Protein AF-A0AAD6P591-F1 (afdb_monomer)

InterPro domains:
  IPR012864 Cysteine oxygenase/2-aminoethanethiol dioxygenase [PF07847] (32-90)
  IPR012864 Cysteine oxygenase/2-aminoethanethiol dioxygenase [PTHR22966] (4-93)

Solvent-accessible surface area (backbone atoms only — not comparable to full-atom values): 6271 Å² total; per-residue (Å²): 133,59,70,65,55,53,46,49,54,43,46,50,67,41,49,64,57,98,63,84,68,51,69,73,44,50,52,55,44,47,63,48,57,73,68,62,51,48,65,74,76,73,34,45,67,61,51,54,57,50,71,67,57,82,68,70,83,83,63,60,85,91,62,79,55,97,69,86,63,82,81,65,81,57,56,76,44,77,45,84,75,46,76,56,100,70,54,69,44,68,53,74,48,64,46,83,128

pLDDT: mean 81.15, std 16.58, range [45.25, 96.44]

Secondary structure (DSSP, 8-state):
--HHHHHH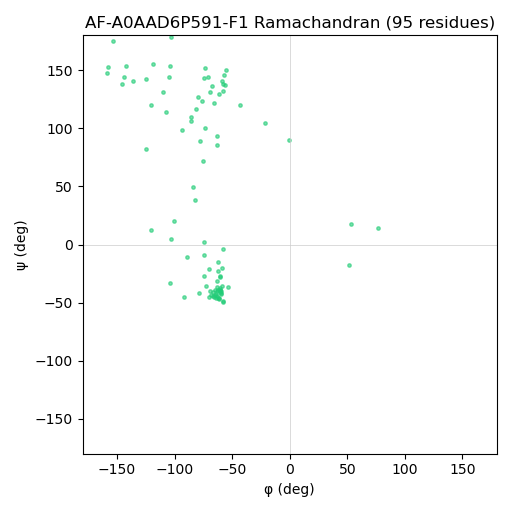HHHHHHH-SSSPPPHHHHHHHHHHHTT--GGGGT-HHHHHHHHT----S---TT---SSS---PPPPEEEEEEEE-SS-EEEEEEEPP-

Foldseek 3Di:
DQLLVQLVVLCCVQQVDPDDGDPVSVVSNVVSVVVDDCVSQPCPVVVVVQVPDPDPPPPPDPDDDPDDDPPDFADKDKDWSDDDPRDGDIDIDGDDD

Nearest PDB structures (foldseek):
  6s7e-assembly1_A  TM=9.346E-01  e=5.124E-06  Arabidopsis thaliana
  6s0p-assembly1_A  TM=9.433E-01  e=2.083E-05  Arabidopsis thaliana
  7eg9-assembly1_A  TM=2.075E-01  e=7.219E+00  Homo sapiens

Structure (mmCIF, N/CA/C/O backbone):
data_AF-A0AAD6P591-F1
#
_entry.id   AF-A0AAD6P591-F1
#
loop_
_atom_site.group_PDB
_atom_site.id
_atom_site.type_symbol
_atom_site.label_atom_id
_atom_site.label_alt_id
_atom_site.label_comp_id
_atom_site.label_asym_id
_atom_site.label_entity_id
_atom_site.label_seq_id
_atom_site.pdbx_PDB_ins_code
_atom_site.Cartn_x
_atom_site.Cartn_y
_atom_site.Cartn_z
_atom_site.occupancy
_atom_site.B_iso_or_equiv
_atom_site.auth_seq_id
_atom_site.auth_comp_id
_atom_site.auth_asym_id
_atom_site.auth_atom_id
_atom_site.pdbx_PDB_model_num
ATOM 1 N N . MET A 1 1 ? 2.072 -15.515 6.932 1.00 60.97 1 MET A N 1
ATOM 2 C CA . MET A 1 1 ? 1.089 -14.623 6.278 1.00 60.97 1 MET A CA 1
ATOM 3 C C . MET A 1 1 ? 1.762 -13.862 5.146 1.00 60.97 1 MET A C 1
ATOM 5 O O . MET A 1 1 ? 2.888 -13.415 5.361 1.00 60.97 1 MET A O 1
ATOM 9 N N . PRO A 1 2 ? 1.111 -13.727 3.979 1.00 87.38 2 PRO A N 1
ATOM 10 C CA . PRO A 1 2 ? 1.574 -12.870 2.885 1.00 87.38 2 PRO A CA 1
ATOM 11 C C . PRO A 1 2 ? 1.747 -11.416 3.344 1.00 87.38 2 PRO A C 1
ATOM 13 O O . PRO A 1 2 ? 0.976 -10.941 4.176 1.00 87.38 2 PRO A O 1
ATOM 16 N N . VAL A 1 3 ? 2.734 -10.701 2.796 1.00 90.50 3 VAL A N 1
ATOM 17 C CA . VAL A 1 3 ? 3.001 -9.290 3.148 1.00 90.50 3 VAL A CA 1
ATOM 18 C C . VAL A 1 3 ? 1.793 -8.403 2.829 1.00 90.50 3 VAL A C 1
ATOM 20 O O . VAL A 1 3 ? 1.416 -7.572 3.646 1.00 90.50 3 VAL A O 1
ATOM 23 N N . VAL A 1 4 ? 1.117 -8.664 1.706 1.00 91.00 4 VAL A N 1
ATOM 24 C CA . VAL A 1 4 ? -0.109 -7.956 1.301 1.00 91.00 4 VAL A CA 1
ATOM 25 C C . VAL A 1 4 ? -1.233 -8.125 2.329 1.00 91.00 4 VAL A C 1
ATOM 27 O O . VAL A 1 4 ? -1.941 -7.169 2.624 1.00 91.00 4 VAL A O 1
ATOM 30 N N . GLN A 1 5 ? -1.359 -9.310 2.938 1.00 92.56 5 GLN A N 1
ATOM 31 C CA . GLN A 1 5 ? -2.352 -9.542 3.990 1.00 92.56 5 GLN A CA 1
ATOM 32 C C . GLN A 1 5 ? -2.025 -8.729 5.246 1.00 92.56 5 GLN A C 1
ATOM 34 O O . GLN A 1 5 ? -2.902 -8.074 5.793 1.00 92.56 5 GLN A O 1
ATOM 39 N N . LYS A 1 6 ? -0.751 -8.711 5.664 1.00 94.06 6 LYS A N 1
ATOM 40 C CA . LYS A 1 6 ? -0.311 -7.895 6.807 1.00 94.06 6 LYS A CA 1
ATOM 41 C C . LYS A 1 6 ? -0.564 -6.407 6.575 1.00 94.06 6 LYS A C 1
ATOM 43 O O . LYS A 1 6 ? -0.967 -5.715 7.502 1.00 94.06 6 LYS A O 1
ATOM 48 N N . LEU A 1 7 ? -0.328 -5.930 5.351 1.00 94.25 7 LEU A N 1
ATOM 49 C CA . LEU A 1 7 ? -0.621 -4.553 4.968 1.00 94.25 7 LEU A CA 1
ATOM 50 C C . LEU A 1 7 ? -2.120 -4.267 5.070 1.00 94.25 7 LEU A C 1
ATOM 52 O O . LEU A 1 7 ? -2.500 -3.263 5.658 1.00 94.25 7 LEU A O 1
ATOM 56 N N . TYR A 1 8 ? -2.964 -5.161 4.550 1.00 93.94 8 TYR A N 1
ATOM 57 C CA . TYR A 1 8 ? -4.414 -5.028 4.670 1.00 93.94 8 TYR A CA 1
ATOM 58 C C . TYR A 1 8 ? -4.862 -4.967 6.134 1.00 93.94 8 TYR A C 1
ATOM 60 O O . TYR A 1 8 ? -5.613 -4.064 6.491 1.00 93.94 8 TYR A O 1
ATOM 68 N N . ASP A 1 9 ? -4.385 -5.883 6.978 1.00 94.44 9 ASP A N 1
ATOM 69 C CA . ASP A 1 9 ? -4.774 -5.945 8.389 1.00 94.44 9 ASP A CA 1
ATOM 70 C C . ASP A 1 9 ? -4.333 -4.674 9.138 1.00 94.44 9 ASP A C 1
ATOM 72 O O . ASP A 1 9 ? -5.140 -4.064 9.839 1.00 94.44 9 ASP A O 1
ATOM 76 N N . ALA A 1 10 ? -3.100 -4.206 8.908 1.00 94.25 10 ALA A N 1
ATOM 77 C CA . ALA A 1 10 ? -2.593 -2.967 9.496 1.00 94.25 10 ALA A CA 1
ATOM 78 C C . ALA A 1 10 ? -3.377 -1.736 9.020 1.00 94.25 10 ALA A C 1
ATOM 80 O O . ALA A 1 10 ? -3.799 -0.925 9.837 1.00 94.25 10 ALA A O 1
ATOM 81 N N . CYS A 1 11 ? -3.638 -1.610 7.715 1.00 94.31 11 CYS A N 1
ATOM 82 C CA . CYS A 1 11 ? -4.471 -0.533 7.179 1.00 94.31 11 CYS A CA 1
ATOM 83 C C . CYS A 1 11 ? -5.885 -0.581 7.766 1.00 94.31 11 CYS A C 1
ATOM 85 O O . CYS A 1 11 ? -6.438 0.445 8.154 1.00 94.31 11 CYS A O 1
ATOM 87 N N . LYS A 1 12 ? -6.473 -1.773 7.876 1.00 93.00 12 LYS A N 1
ATOM 88 C CA . LYS A 1 12 ? -7.797 -1.942 8.461 1.00 93.00 12 LYS A CA 1
ATOM 89 C C . LYS A 1 12 ? -7.812 -1.483 9.912 1.00 93.00 12 LYS A C 1
ATOM 91 O O . LYS A 1 12 ? -8.733 -0.764 10.274 1.00 93.00 12 LYS A O 1
ATOM 96 N N . GLU A 1 13 ? -6.836 -1.853 10.730 1.00 92.50 13 GLU A N 1
ATOM 97 C CA . GLU A 1 13 ? -6.761 -1.398 12.124 1.00 92.50 13 GLU A CA 1
ATOM 98 C C . GLU A 1 13 ? -6.523 0.116 12.222 1.00 92.50 13 GLU A C 1
ATOM 100 O O . GLU A 1 13 ? -7.235 0.798 12.960 1.00 92.50 13 GLU A O 1
ATOM 105 N N . SER A 1 14 ? -5.597 0.653 11.423 1.00 92.94 14 SER A N 1
ATOM 106 C CA . SER A 1 14 ? -5.200 2.066 11.446 1.00 92.94 14 SER A CA 1
ATOM 107 C C . SER A 1 14 ? -6.280 3.019 10.927 1.00 92.94 14 SER A C 1
ATOM 109 O O . SER A 1 14 ? -6.479 4.092 11.492 1.00 92.94 14 SER A O 1
ATOM 111 N N . PHE A 1 15 ? -6.992 2.638 9.864 1.00 90.88 15 PHE A N 1
ATOM 112 C CA . PHE A 1 15 ? -7.964 3.495 9.173 1.00 90.88 15 PHE A CA 1
ATOM 113 C C . PHE A 1 15 ? -9.420 3.143 9.507 1.00 90.88 15 PHE A C 1
ATOM 115 O O . PHE A 1 15 ? -10.346 3.718 8.938 1.00 90.88 15 PHE A O 1
ATOM 122 N N . SER A 1 16 ? -9.665 2.197 10.425 1.00 84.88 16 SER A N 1
ATOM 123 C CA . SER A 1 16 ? -11.036 1.850 10.822 1.00 84.88 16 SER A CA 1
ATOM 124 C C . SER A 1 16 ? -11.703 2.881 11.726 1.00 84.88 16 SER A C 1
ATOM 126 O O . SER A 1 16 ? -12.934 2.942 11.736 1.00 84.88 16 SER A O 1
ATOM 128 N N . ALA A 1 17 ? -10.935 3.641 12.503 1.00 81.81 17 ALA A N 1
ATOM 129 C CA . ALA A 1 17 ? -11.483 4.608 13.443 1.00 81.81 17 ALA A CA 1
ATOM 130 C C . ALA A 1 17 ? -12.024 5.850 12.718 1.00 81.81 17 ALA A C 1
ATOM 132 O O . ALA A 1 17 ? -11.424 6.341 11.771 1.00 81.81 17 ALA A O 1
ATOM 133 N N . THR A 1 18 ? -13.131 6.405 13.211 1.00 78.75 18 THR A N 1
ATOM 134 C CA . TH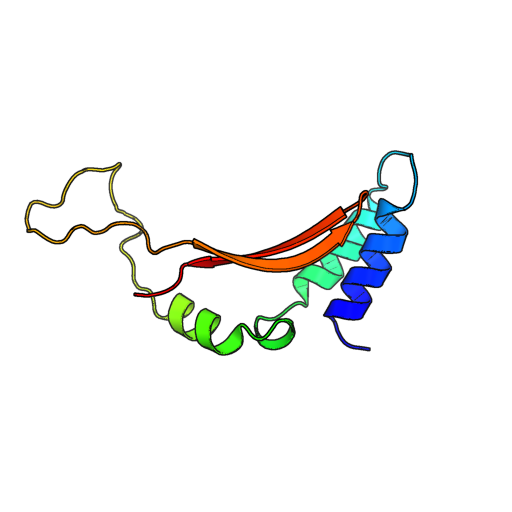R A 1 18 ? -13.742 7.643 12.685 1.00 78.75 18 THR A CA 1
ATOM 135 C C . THR A 1 18 ? -12.968 8.915 13.079 1.00 78.75 18 THR A C 1
ATOM 137 O O . THR A 1 18 ? -13.409 10.025 12.793 1.00 78.75 18 THR A O 1
ATOM 140 N N . GLY A 1 19 ? -11.848 8.769 13.792 1.00 82.25 19 GLY A N 1
ATOM 141 C CA . GLY A 1 19 ? -11.004 9.860 14.276 1.00 82.25 19 GLY A CA 1
ATOM 142 C C . GLY A 1 19 ? -9.731 10.047 13.443 1.00 82.25 19 GLY A C 1
ATOM 143 O O . GLY A 1 19 ? -9.494 9.291 12.501 1.00 82.25 19 GLY A O 1
ATOM 144 N N . PRO A 1 20 ? -8.892 11.042 13.785 1.00 87.69 20 PRO A N 1
ATOM 145 C CA . PRO A 1 20 ? -7.592 11.206 13.145 1.00 87.69 20 PRO A CA 1
ATOM 146 C C . PRO A 1 20 ? -6.733 9.953 13.342 1.00 87.69 20 PRO A C 1
ATOM 148 O O . PRO A 1 20 ? -6.728 9.349 14.417 1.00 87.69 20 PRO A O 1
ATOM 151 N N . VAL A 1 21 ? -5.997 9.576 12.299 1.00 91.06 21 VAL A N 1
ATOM 152 C CA . VAL A 1 21 ? -5.066 8.443 12.345 1.00 91.06 21 VAL A CA 1
ATOM 153 C C . VAL A 1 21 ? -3.897 8.810 13.257 1.00 91.06 21 VAL A C 1
ATOM 155 O O . VAL A 1 21 ? -3.331 9.896 13.124 1.00 91.06 21 VAL A O 1
ATOM 158 N N . SER A 1 22 ? -3.540 7.927 14.191 1.00 92.44 22 SER A N 1
ATOM 159 C CA . SER A 1 22 ? -2.397 8.163 15.074 1.00 92.44 22 SER A CA 1
ATOM 160 C C . SER A 1 22 ? -1.068 7.984 14.337 1.00 92.44 22 SER A C 1
ATOM 162 O O . SER A 1 22 ? -0.955 7.196 13.397 1.00 92.44 22 SER A O 1
ATOM 164 N N . GLU A 1 23 ? -0.036 8.693 14.793 1.00 94.12 23 GLU A N 1
ATOM 165 C CA . GLU A 1 23 ? 1.317 8.589 14.234 1.00 94.12 23 GLU A CA 1
ATOM 166 C C . GLU A 1 23 ? 1.867 7.160 14.348 1.00 94.12 23 GLU A C 1
ATOM 168 O O . GLU A 1 23 ? 2.352 6.603 13.368 1.00 94.12 23 GLU A O 1
ATOM 173 N N . GLU A 1 24 ? 1.648 6.501 15.491 1.00 92.94 24 GLU A N 1
ATOM 174 C CA . GLU A 1 24 ? 2.020 5.096 15.701 1.00 92.94 24 GLU A CA 1
ATOM 175 C C . GLU A 1 24 ? 1.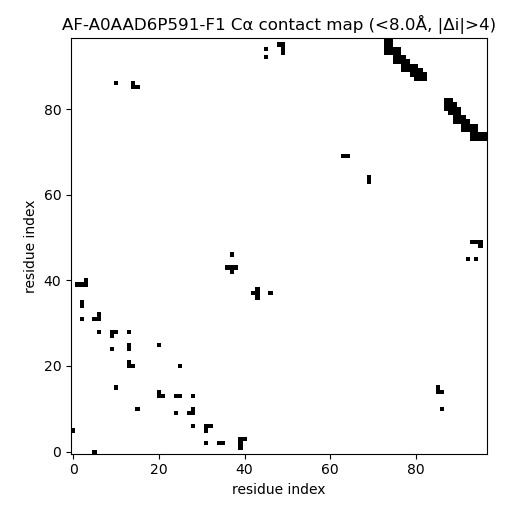346 4.142 14.699 1.00 92.94 24 GLU A C 1
ATOM 177 O O . GLU A 1 24 ? 1.924 3.135 14.284 1.00 92.94 24 GLU A O 1
ATOM 182 N N . ALA A 1 25 ? 0.098 4.428 14.316 1.00 92.69 25 ALA A N 1
ATOM 183 C CA . ALA A 1 25 ? -0.650 3.626 13.354 1.00 92.69 25 ALA A CA 1
ATOM 184 C C . ALA A 1 25 ? -0.122 3.822 11.923 1.00 92.69 25 ALA A C 1
ATOM 186 O O . ALA A 1 25 ? -0.069 2.859 11.151 1.00 92.69 25 ALA A O 1
ATOM 187 N N . LEU A 1 26 ? 0.315 5.039 11.583 1.00 94.06 26 LEU A N 1
ATOM 188 C CA . LEU A 1 26 ? 0.981 5.337 10.314 1.00 94.06 26 LEU A CA 1
ATOM 189 C C . LEU A 1 26 ? 2.366 4.695 10.234 1.00 94.06 26 LEU A C 1
ATOM 191 O O . LEU A 1 26 ? 2.691 4.086 9.217 1.00 94.06 26 LEU A O 1
ATOM 195 N N . GLU A 1 27 ? 3.157 4.768 11.302 1.00 95.94 27 GLU A N 1
ATOM 196 C CA . GLU A 1 27 ? 4.511 4.210 11.343 1.00 95.94 27 GLU A CA 1
ATOM 197 C C . GLU A 1 27 ? 4.498 2.679 11.178 1.00 95.94 27 GLU A C 1
ATOM 199 O O . GLU A 1 27 ? 5.321 2.111 10.456 1.00 95.94 27 GLU A O 1
ATOM 204 N N . LYS A 1 28 ? 3.485 2.001 11.736 1.00 94.56 28 LYS A N 1
ATOM 205 C CA . LYS A 1 28 ? 3.245 0.565 11.501 1.00 94.56 28 LYS A CA 1
ATOM 206 C C . LYS A 1 28 ? 2.974 0.245 10.032 1.00 94.56 28 LYS A C 1
ATOM 208 O O . LYS A 1 28 ? 3.544 -0.709 9.503 1.00 94.56 28 LYS A O 1
ATOM 213 N N . VAL A 1 29 ? 2.108 1.018 9.374 1.00 95.62 29 VAL A N 1
ATOM 214 C CA . VAL A 1 29 ? 1.810 0.833 7.944 1.00 95.62 29 VAL A CA 1
ATOM 215 C C . VAL A 1 29 ? 3.066 1.105 7.110 1.00 95.62 29 VAL A C 1
ATOM 217 O O . VAL A 1 29 ? 3.390 0.307 6.230 1.00 95.62 29 VAL A O 1
ATOM 220 N N . HIS A 1 30 ? 3.823 2.157 7.438 1.00 95.56 30 HIS A N 1
ATOM 221 C CA . HIS A 1 30 ? 5.080 2.506 6.773 1.00 95.56 30 HIS A CA 1
ATOM 222 C C . HIS A 1 30 ? 6.106 1.369 6.844 1.00 95.56 30 HIS A C 1
ATOM 224 O O . HIS A 1 30 ? 6.614 0.931 5.815 1.00 95.56 30 HIS A O 1
ATOM 230 N N . ALA A 1 31 ? 6.340 0.808 8.032 1.00 96.44 31 ALA A N 1
ATOM 231 C CA . ALA A 1 31 ? 7.298 -0.281 8.220 1.00 96.44 31 ALA A CA 1
ATOM 232 C C . ALA A 1 31 ? 6.954 -1.552 7.417 1.00 96.44 31 ALA A C 1
ATOM 234 O O . ALA A 1 31 ? 7.846 -2.331 7.070 1.00 96.44 31 ALA A O 1
ATOM 235 N N . ILE A 1 32 ? 5.668 -1.786 7.123 1.00 95.31 32 ILE A N 1
ATOM 236 C CA . ILE A 1 32 ? 5.221 -2.895 6.265 1.00 95.31 32 ILE A CA 1
ATOM 237 C C . ILE A 1 32 ? 5.426 -2.547 4.788 1.00 95.31 32 ILE A C 1
ATOM 239 O O . ILE A 1 32 ? 5.885 -3.400 4.024 1.00 95.31 32 ILE A O 1
ATOM 243 N N . LEU A 1 33 ? 5.117 -1.308 4.391 1.00 94.62 33 LEU A N 1
ATOM 244 C CA . LEU A 1 33 ? 5.349 -0.814 3.033 1.00 94.62 33 LEU A CA 1
ATOM 245 C C . LEU A 1 33 ? 6.838 -0.854 2.656 1.00 94.62 33 LEU A C 1
ATOM 247 O O . LEU A 1 33 ? 7.154 -1.299 1.557 1.00 94.62 33 LE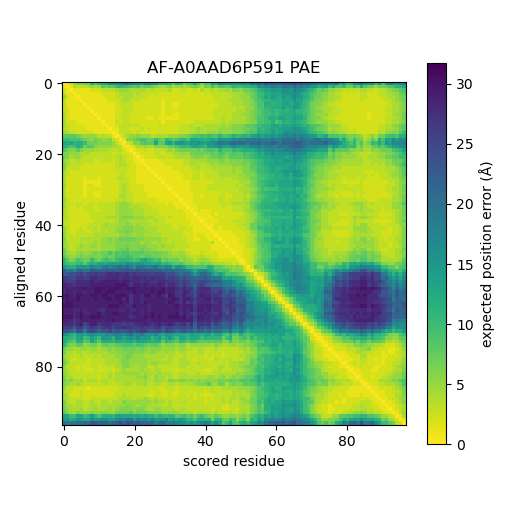U A O 1
ATOM 251 N N . ASP A 1 34 ? 7.748 -0.529 3.580 1.00 94.56 34 ASP A N 1
ATOM 252 C CA . ASP A 1 34 ? 9.206 -0.608 3.369 1.00 94.56 34 ASP A CA 1
ATOM 253 C C . ASP A 1 34 ? 9.705 -2.027 3.054 1.00 94.56 34 ASP A C 1
ATOM 255 O O . ASP A 1 34 ? 10.732 -2.223 2.402 1.00 94.56 34 ASP A O 1
ATOM 259 N N . GLN A 1 35 ? 8.983 -3.046 3.524 1.00 92.94 35 GLN A N 1
ATOM 260 C CA . GLN A 1 35 ? 9.325 -4.449 3.290 1.00 92.94 35 GLN A CA 1
ATOM 261 C C . GLN A 1 35 ? 8.701 -5.001 2.005 1.00 92.94 35 GLN A C 1
ATOM 263 O O . GLN A 1 35 ? 9.055 -6.114 1.592 1.00 92.94 3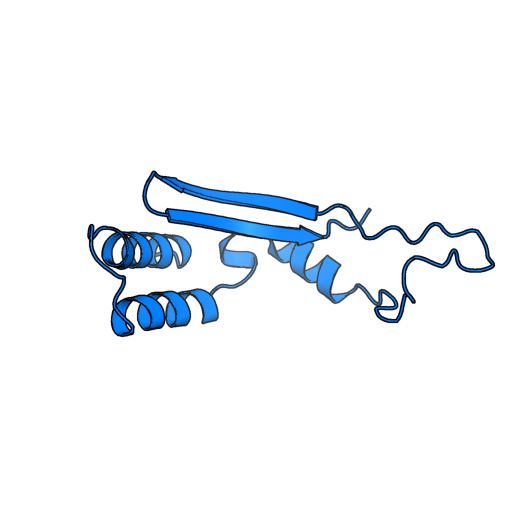5 GLN A O 1
ATOM 268 N N . MET A 1 36 ? 7.775 -4.267 1.379 1.00 91.50 36 MET A N 1
ATOM 269 C CA . MET A 1 36 ? 7.127 -4.707 0.150 1.00 91.50 36 MET A CA 1
ATOM 270 C C . MET A 1 36 ? 8.112 -4.736 -1.014 1.00 91.50 36 MET A C 1
ATOM 272 O O . MET A 1 36 ? 8.914 -3.833 -1.243 1.00 91.50 36 MET A O 1
ATOM 276 N N . LYS A 1 37 ? 8.018 -5.811 -1.789 1.00 93.12 37 LYS A N 1
ATOM 277 C CA . LYS A 1 37 ? 8.767 -6.032 -3.020 1.00 93.12 37 LYS A CA 1
ATOM 278 C C . LYS A 1 37 ? 7.795 -6.159 -4.189 1.00 93.12 37 LYS A C 1
ATOM 280 O O . LYS A 1 37 ? 6.672 -6.625 -3.989 1.00 93.12 37 LYS A O 1
ATOM 285 N N . PRO A 1 38 ? 8.238 -5.867 -5.423 1.00 91.81 38 PRO A N 1
ATOM 286 C CA . PRO A 1 38 ? 7.411 -6.053 -6.616 1.00 91.81 38 PRO A CA 1
ATOM 287 C C . PRO A 1 38 ? 6.835 -7.472 -6.730 1.00 91.81 38 PRO A C 1
ATOM 289 O O . PRO A 1 38 ? 5.674 -7.656 -7.084 1.00 91.81 38 PRO A O 1
ATOM 292 N N . SER A 1 39 ? 7.606 -8.487 -6.332 1.00 92.62 39 SER A N 1
ATOM 293 C CA . SER A 1 39 ? 7.160 -9.883 -6.288 1.00 92.62 39 SER A CA 1
ATOM 294 C C . SER A 1 39 ? 5.995 -10.160 -5.331 1.00 92.62 39 SER A C 1
ATOM 296 O O . SER A 1 39 ? 5.263 -11.123 -5.547 1.00 92.62 39 SER A O 1
ATOM 298 N N . ASN A 1 40 ? 5.764 -9.328 -4.309 1.00 92.38 40 ASN A N 1
ATOM 299 C CA . ASN A 1 40 ? 4.615 -9.483 -3.411 1.00 92.38 40 ASN A CA 1
ATOM 300 C C . ASN A 1 40 ? 3.280 -9.149 -4.085 1.00 92.38 40 ASN A C 1
ATOM 302 O O . ASN A 1 40 ? 2.247 -9.622 -3.618 1.00 92.38 40 ASN A O 1
ATOM 306 N N . VAL A 1 41 ? 3.313 -8.374 -5.172 1.00 91.12 41 VAL A N 1
ATOM 307 C CA . VAL A 1 41 ? 2.140 -7.941 -5.947 1.00 91.12 41 VAL A CA 1
ATOM 308 C C . VAL A 1 41 ? 2.198 -8.407 -7.408 1.00 91.12 41 VAL A C 1
ATOM 310 O O . VAL A 1 41 ? 1.410 -7.966 -8.235 1.00 91.12 41 VAL A O 1
ATOM 313 N N . GLY A 1 42 ? 3.120 -9.319 -7.735 1.00 90.12 42 GLY A N 1
ATOM 314 C CA . GLY A 1 42 ? 3.243 -9.899 -9.075 1.00 90.12 42 GLY A CA 1
ATOM 315 C C . GLY A 1 42 ? 3.903 -9.001 -10.127 1.00 90.12 42 GLY A C 1
ATOM 316 O O . GLY A 1 42 ? 3.832 -9.333 -11.301 1.00 90.12 42 GLY A O 1
ATOM 317 N N . LEU A 1 43 ? 4.574 -7.915 -9.727 1.00 91.00 43 LEU A N 1
ATOM 318 C CA . LEU A 1 43 ? 5.190 -6.919 -10.623 1.00 91.00 43 LEU A CA 1
ATOM 319 C C . LEU A 1 43 ? 6.709 -7.095 -10.802 1.00 91.00 43 LEU A C 1
ATOM 321 O O . LEU A 1 43 ? 7.424 -6.150 -11.133 1.00 91.00 43 LEU A O 1
ATOM 325 N N . GLU A 1 44 ? 7.258 -8.280 -10.523 1.00 92.06 44 GLU A N 1
ATOM 326 C CA . GLU A 1 44 ? 8.714 -8.498 -10.572 1.00 92.06 44 GLU A CA 1
ATOM 327 C C . GLU A 1 44 ? 9.291 -8.275 -11.980 1.00 92.06 44 GLU A C 1
ATOM 329 O O . GLU A 1 44 ? 10.361 -7.682 -12.120 1.00 92.06 44 GLU A O 1
ATOM 334 N N . GLN A 1 45 ? 8.577 -8.694 -13.028 1.00 89.00 45 GLN A N 1
ATOM 335 C CA . GLN A 1 45 ? 9.033 -8.528 -14.412 1.00 89.00 45 GLN A CA 1
ATOM 336 C C . GLN A 1 45 ? 8.985 -7.056 -14.835 1.00 89.00 45 GLN A C 1
ATOM 338 O O . GLN A 1 45 ? 9.958 -6.526 -15.374 1.00 89.00 45 GLN A O 1
ATOM 343 N N . GLU A 1 46 ? 7.890 -6.364 -14.528 1.00 87.69 46 GLU A N 1
ATOM 344 C CA . GLU A 1 46 ? 7.701 -4.937 -14.782 1.00 87.69 46 GLU A CA 1
ATOM 345 C C . GLU A 1 46 ? 8.747 -4.104 -14.037 1.00 87.69 46 GLU A C 1
ATOM 347 O O . GLU A 1 46 ? 9.334 -3.191 -14.618 1.00 87.69 46 GLU A O 1
ATOM 352 N N . ALA A 1 47 ? 9.060 -4.456 -12.787 1.00 88.00 47 ALA A N 1
ATOM 353 C CA . ALA A 1 47 ? 10.098 -3.791 -12.009 1.00 88.00 47 ALA A CA 1
ATOM 354 C C . ALA A 1 47 ? 11.496 -3.986 -12.614 1.00 88.00 47 ALA A C 1
ATOM 356 O O . ALA A 1 47 ? 12.298 -3.049 -12.636 1.00 88.00 47 ALA A O 1
ATOM 357 N N . GLN A 1 48 ? 11.804 -5.176 -13.139 1.00 88.62 48 GLN A N 1
ATOM 358 C CA . GLN A 1 48 ? 13.060 -5.417 -13.854 1.00 88.62 48 GLN A CA 1
ATOM 359 C C . GLN A 1 48 ? 13.141 -4.592 -15.145 1.00 88.62 48 GLN A C 1
ATOM 361 O O . GLN A 1 48 ? 14.169 -3.961 -15.400 1.00 88.62 48 GLN A O 1
ATOM 366 N N . LEU A 1 49 ? 12.052 -4.525 -15.918 1.00 84.62 49 LEU A N 1
ATOM 367 C CA . LEU A 1 49 ? 11.965 -3.696 -17.124 1.00 84.62 49 LEU A CA 1
ATOM 368 C C . LEU A 1 49 ? 12.096 -2.199 -16.810 1.00 84.62 49 LEU A C 1
ATOM 370 O O . LEU A 1 49 ? 12.785 -1.482 -17.539 1.00 84.62 49 LEU A O 1
ATOM 374 N N . ALA A 1 50 ? 11.490 -1.736 -15.714 1.00 80.56 50 ALA A N 1
ATOM 375 C CA . ALA A 1 50 ? 11.565 -0.352 -15.259 1.00 80.56 50 ALA A CA 1
ATOM 376 C C . ALA A 1 50 ? 12.984 0.035 -14.814 1.00 80.56 50 ALA A C 1
ATOM 378 O O . ALA A 1 50 ? 13.469 1.101 -15.181 1.00 80.56 50 ALA A O 1
ATOM 379 N N . ARG A 1 51 ? 13.705 -0.843 -14.100 1.00 80.81 51 ARG A N 1
ATOM 380 C CA . ARG A 1 51 ? 15.109 -0.601 -13.696 1.00 80.81 51 ARG A CA 1
ATOM 381 C C . ARG A 1 51 ? 16.061 -0.468 -14.884 1.00 80.81 51 ARG A C 1
ATOM 383 O O . ARG A 1 51 ? 17.053 0.249 -14.798 1.00 80.81 51 ARG A O 1
ATOM 390 N N . GLN A 1 52 ? 15.776 -1.156 -15.989 1.00 75.25 52 GLN A N 1
ATOM 391 C CA . GLN A 1 52 ? 16.565 -1.055 -17.221 1.00 75.25 52 GLN A CA 1
ATOM 392 C C . GLN A 1 52 ? 16.319 0.257 -17.984 1.00 75.25 52 GLN A C 1
ATOM 394 O O . GLN A 1 52 ? 17.023 0.548 -18.955 1.00 75.25 52 GLN A O 1
ATOM 399 N N . TRP A 1 53 ? 15.331 1.061 -17.580 1.00 69.44 53 TRP A N 1
ATOM 400 C CA . TRP A 1 53 ? 15.017 2.312 -18.252 1.00 69.44 53 TRP A CA 1
ATOM 401 C C . TRP A 1 53 ? 16.071 3.388 -17.947 1.00 69.44 53 TRP A C 1
ATOM 403 O O . TRP A 1 53 ? 16.034 4.071 -16.930 1.00 69.44 53 TRP A O 1
ATOM 413 N N . LYS A 1 54 ? 16.992 3.600 -18.894 1.00 59.22 54 LYS A N 1
ATOM 414 C CA . LYS A 1 54 ? 17.839 4.805 -18.988 1.00 59.22 54 LYS A CA 1
ATOM 415 C C . LYS A 1 54 ? 17.111 5.944 -19.714 1.00 59.22 54 LYS A C 1
ATOM 417 O O . LYS A 1 54 ? 17.628 6.518 -20.672 1.00 59.22 54 LYS A O 1
ATOM 422 N N . GLY A 1 55 ? 15.875 6.241 -19.320 1.00 56.22 55 GLY A N 1
ATOM 423 C CA . GLY A 1 55 ? 15.173 7.412 -19.841 1.00 56.22 55 GLY A CA 1
ATOM 424 C C . GLY A 1 55 ? 15.958 8.657 -19.465 1.00 56.22 55 GLY A C 1
ATOM 425 O O . GLY A 1 55 ? 16.341 8.800 -18.30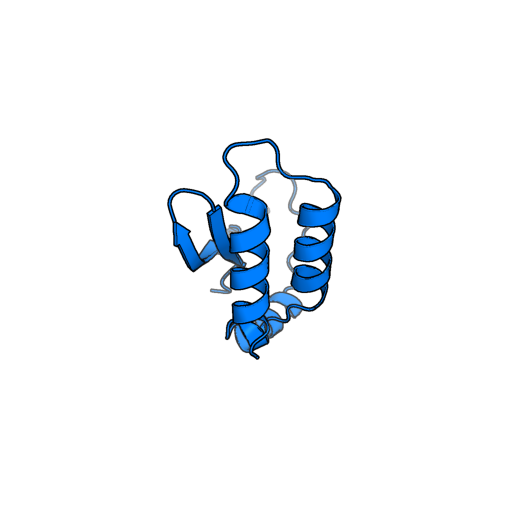8 1.00 56.22 55 GLY A O 1
ATOM 426 N N . SER A 1 56 ? 16.239 9.539 -20.423 1.00 51.78 56 SER A N 1
ATOM 427 C CA . SER A 1 56 ? 16.811 10.846 -20.110 1.00 51.78 56 SER A CA 1
ATOM 428 C C . SER A 1 56 ? 15.799 11.612 -19.258 1.00 51.78 56 SER A C 1
ATOM 430 O O . SER A 1 56 ? 14.917 12.279 -19.787 1.00 51.78 56 SER A O 1
ATOM 4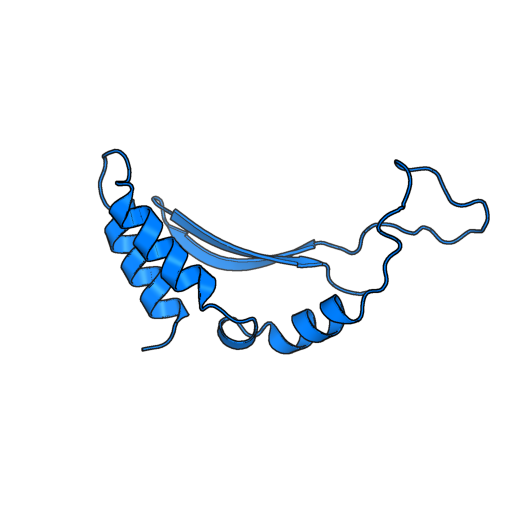32 N N . ILE A 1 57 ? 15.926 11.513 -17.934 1.00 51.09 57 ILE A N 1
ATOM 433 C CA . ILE A 1 57 ? 15.112 12.249 -16.954 1.00 51.09 57 ILE A CA 1
ATOM 434 C C . ILE A 1 57 ? 15.337 13.769 -17.112 1.00 51.09 57 ILE A C 1
ATOM 436 O O . ILE A 1 57 ? 14.517 14.579 -16.698 1.00 51.09 57 ILE A O 1
ATOM 440 N N . ASN A 1 58 ? 16.395 14.165 -17.831 1.00 46.44 58 ASN A N 1
ATOM 441 C CA . ASN A 1 58 ? 16.669 15.536 -18.266 1.00 46.44 58 ASN A CA 1
ATOM 442 C C . ASN A 1 58 ? 15.900 15.913 -19.550 1.00 46.44 58 ASN A C 1
ATOM 444 O O . ASN A 1 58 ? 16.433 16.573 -20.444 1.00 46.44 58 ASN A O 1
ATOM 448 N N . GLY A 1 59 ? 14.652 15.467 -19.678 1.00 48.59 59 GLY A N 1
ATOM 449 C CA . GLY A 1 59 ? 13.741 15.920 -20.722 1.00 48.59 59 GLY A CA 1
ATOM 450 C C . GLY A 1 59 ? 13.193 17.289 -20.346 1.00 48.59 59 GLY A C 1
ATOM 451 O O . GLY A 1 59 ? 12.172 17.388 -19.677 1.00 48.59 59 GLY A O 1
ATOM 452 N N . THR A 1 60 ? 13.891 18.350 -20.752 1.00 45.25 60 THR A N 1
ATOM 453 C CA . THR A 1 60 ? 13.443 19.741 -20.618 1.00 45.25 60 THR A CA 1
ATOM 454 C C . THR A 1 60 ? 11.967 19.869 -20.993 1.00 45.25 60 THR A C 1
ATOM 456 O O . THR A 1 60 ? 11.622 19.564 -22.137 1.00 45.25 60 THR A O 1
ATOM 459 N N . ASN A 1 61 ? 11.135 20.326 -20.050 1.00 46.09 61 ASN A N 1
ATOM 460 C CA . ASN A 1 61 ? 9.765 20.822 -20.223 1.00 46.09 61 ASN A CA 1
ATOM 461 C C . ASN A 1 61 ? 9.282 20.806 -21.682 1.00 46.09 61 ASN A C 1
ATOM 463 O O . ASN A 1 61 ? 9.503 21.771 -22.414 1.00 46.09 61 ASN A O 1
ATOM 467 N N . GLY A 1 62 ? 8.678 19.698 -22.121 1.00 50.41 62 GLY A N 1
ATOM 468 C CA . GLY A 1 62 ? 7.893 19.615 -23.358 1.00 50.41 62 GLY A CA 1
ATOM 469 C C . GLY A 1 62 ? 8.552 20.090 -24.662 1.00 50.41 62 GLY A C 1
ATOM 470 O O . GLY A 1 62 ? 7.835 20.346 -25.629 1.00 50.41 62 GLY A O 1
ATOM 471 N N . ARG A 1 63 ? 9.881 20.235 -24.752 1.00 47.47 63 ARG A N 1
ATOM 472 C CA . ARG A 1 63 ? 10.515 20.668 -26.005 1.00 47.47 63 ARG A CA 1
ATOM 473 C C . ARG A 1 63 ? 10.936 19.465 -26.828 1.00 47.47 63 ARG A C 1
ATOM 475 O O . ARG A 1 63 ? 11.998 18.888 -26.622 1.00 47.47 63 ARG A O 1
ATOM 482 N N . LYS A 1 64 ? 10.064 19.149 -27.792 1.00 49.19 64 LYS A N 1
ATOM 483 C CA . LYS A 1 64 ? 10.315 18.385 -29.021 1.00 49.19 64 LYS A CA 1
ATOM 484 C C . LYS A 1 64 ? 11.807 18.403 -29.374 1.00 49.19 64 LYS A C 1
ATOM 486 O O . LYS A 1 64 ? 12.324 19.416 -29.848 1.00 49.19 64 LYS A O 1
ATOM 491 N N . GLY A 1 65 ? 12.494 17.290 -29.119 1.00 47.34 65 GLY A N 1
ATOM 492 C CA . GLY A 1 65 ? 13.876 17.109 -29.547 1.00 47.34 65 GLY A CA 1
ATOM 493 C C . GLY A 1 65 ? 13.964 17.298 -31.060 1.00 47.34 65 GLY A C 1
ATOM 494 O O . GLY A 1 65 ? 13.111 16.813 -31.803 1.00 47.34 65 GLY A O 1
ATOM 495 N N . ARG A 1 66 ? 14.992 18.015 -31.523 1.00 52.97 66 ARG A N 1
ATOM 496 C CA . ARG A 1 66 ? 15.221 18.356 -32.941 1.00 52.97 66 ARG A CA 1
ATOM 497 C C . ARG A 1 66 ? 15.346 17.149 -33.893 1.00 52.97 66 ARG A C 1
ATOM 499 O O . ARG A 1 66 ? 15.386 17.364 -35.094 1.00 52.97 66 ARG A O 1
ATOM 506 N N . ASN A 1 67 ? 15.322 15.914 -33.386 1.00 47.25 67 ASN A N 1
ATOM 507 C CA . ASN A 1 67 ? 15.300 14.673 -34.159 1.00 47.25 67 ASN A CA 1
ATOM 508 C C . ASN A 1 67 ? 14.103 13.797 -33.759 1.00 47.25 67 ASN A C 1
ATOM 510 O O . ASN A 1 67 ? 14.274 12.899 -32.946 1.00 47.25 67 ASN A O 1
ATOM 514 N N . GLY A 1 68 ? 12.918 14.084 -34.315 1.00 48.84 68 GLY A N 1
ATOM 515 C CA . GLY A 1 68 ? 11.823 13.155 -34.683 1.00 48.84 68 GLY A CA 1
ATOM 516 C C . GLY A 1 68 ? 11.242 12.116 -33.704 1.00 48.84 68 GLY A C 1
ATOM 517 O O . GLY A 1 68 ? 10.146 11.630 -33.955 1.00 48.84 68 GLY A O 1
ATOM 518 N N . SER A 1 69 ? 11.906 11.760 -32.609 1.00 52.94 69 SER A N 1
ATOM 519 C CA . SER A 1 69 ? 11.426 10.796 -31.630 1.00 52.94 69 SER A CA 1
ATOM 520 C C . SER A 1 69 ? 10.541 11.526 -30.633 1.00 52.94 69 SER A C 1
ATOM 522 O O . SER A 1 69 ? 11.006 12.322 -29.811 1.00 52.94 69 SER A O 1
ATOM 524 N N . LEU A 1 70 ? 9.238 11.292 -30.755 1.00 50.34 70 LEU A N 1
ATOM 525 C CA . LEU A 1 70 ? 8.240 11.657 -29.763 1.00 50.34 70 LEU A CA 1
ATOM 526 C C . LEU A 1 70 ? 8.541 10.873 -28.478 1.00 50.34 70 LEU A C 1
ATOM 528 O O . LEU A 1 70 ? 8.012 9.788 -28.266 1.00 50.34 70 LEU A O 1
ATOM 532 N N . GLN A 1 71 ? 9.420 11.406 -27.628 1.00 60.19 71 GLN A N 1
ATOM 533 C CA . GLN A 1 71 ? 9.632 10.886 -26.277 1.00 60.19 71 GLN A CA 1
ATOM 534 C C . GLN A 1 71 ? 8.451 11.311 -25.400 1.00 60.19 71 GLN A C 1
ATOM 536 O O . GLN A 1 71 ? 8.561 12.219 -24.578 1.00 60.19 71 GLN A O 1
ATOM 541 N N . TYR A 1 72 ? 7.291 10.697 -25.624 1.00 63.62 72 TYR A N 1
ATOM 542 C CA . TYR A 1 72 ? 6.213 10.757 -24.649 1.00 63.62 72 TYR A CA 1
ATOM 543 C C . TYR A 1 72 ? 6.596 9.917 -23.433 1.00 63.62 72 TYR A C 1
ATOM 545 O O . TYR A 1 72 ? 7.234 8.870 -23.594 1.00 63.62 72 TYR A O 1
ATOM 553 N N . PRO A 1 73 ? 6.218 10.349 -22.219 1.00 67.31 73 PRO A N 1
ATOM 554 C CA . PRO A 1 73 ? 6.334 9.477 -21.070 1.00 67.31 73 PRO A CA 1
ATOM 555 C C . PRO A 1 73 ? 5.520 8.194 -21.333 1.00 67.31 73 PRO A C 1
ATOM 557 O O . PRO A 1 73 ? 4.417 8.275 -21.882 1.00 67.31 73 PRO A O 1
ATOM 560 N N . PRO A 1 74 ? 6.054 7.014 -20.978 1.00 72.62 74 PRO A N 1
ATOM 561 C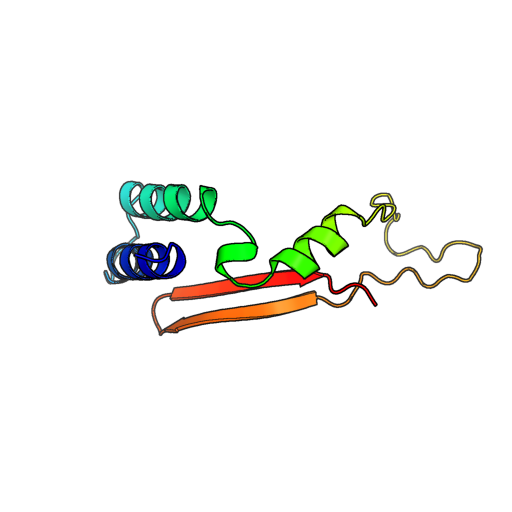 CA . PRO A 1 74 ? 5.336 5.748 -21.091 1.00 72.62 74 PRO A CA 1
ATOM 562 C C . PRO A 1 74 ? 4.000 5.782 -20.343 1.00 72.62 74 PRO A C 1
ATOM 564 O O . PRO A 1 74 ? 3.867 6.464 -19.323 1.00 72.62 74 PRO A O 1
ATOM 567 N N . THR A 1 75 ? 3.023 5.013 -20.825 1.00 82.69 75 THR A N 1
ATOM 568 C CA . THR A 1 75 ? 1.690 4.913 -20.217 1.00 82.69 75 THR A CA 1
ATOM 569 C C . THR A 1 75 ? 1.784 4.451 -18.763 1.00 82.69 75 THR A C 1
ATOM 571 O O . THR A 1 75 ? 2.466 3.472 -18.460 1.00 82.69 75 THR A O 1
ATOM 574 N N . ILE A 1 76 ? 1.078 5.140 -17.866 1.00 87.25 76 ILE A N 1
ATOM 575 C CA . 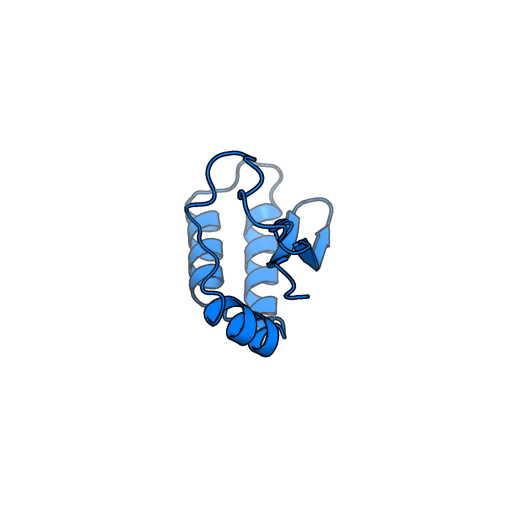ILE A 1 76 ? 0.946 4.733 -16.464 1.00 87.25 76 ILE A CA 1
ATOM 576 C C . ILE A 1 76 ? -0.116 3.637 -16.382 1.00 87.25 76 ILE A C 1
ATOM 578 O O . ILE A 1 76 ? -1.234 3.812 -16.869 1.00 87.25 76 ILE A O 1
ATOM 582 N N . LYS A 1 77 ? 0.235 2.510 -15.768 1.00 89.12 77 LYS A N 1
ATOM 583 C CA . LYS A 1 77 ? -0.694 1.440 -15.409 1.00 89.12 77 LYS A CA 1
ATOM 584 C C . LYS A 1 77 ? -0.954 1.469 -13.913 1.00 89.12 77 LYS A C 1
ATOM 586 O O . LYS A 1 77 ? -0.043 1.728 -13.134 1.00 89.12 77 LYS A O 1
ATOM 591 N N . TYR A 1 78 ? -2.190 1.155 -13.546 1.00 92.38 78 TYR A N 1
ATOM 592 C CA . TYR A 1 78 ? -2.639 1.058 -12.164 1.00 92.38 78 TYR A CA 1
ATOM 593 C C . TYR A 1 78 ? -2.917 -0.400 -11.823 1.00 92.38 78 TYR A C 1
ATOM 595 O O . TYR A 1 78 ? -3.614 -1.094 -12.567 1.00 92.38 78 TYR A O 1
ATOM 603 N N . LEU A 1 79 ? -2.387 -0.848 -10.691 1.00 91.19 79 LEU A N 1
ATOM 604 C CA . LEU A 1 79 ? -2.731 -2.122 -10.086 1.00 91.19 79 LEU A CA 1
ATOM 605 C C . LEU A 1 79 ? -3.576 -1.852 -8.846 1.00 91.19 79 LEU A C 1
ATOM 607 O O . LEU A 1 79 ? -3.110 -1.286 -7.858 1.00 91.19 79 LEU A O 1
ATOM 611 N N . HIS A 1 80 ? -4.829 -2.276 -8.915 1.00 92.06 80 HIS A N 1
ATOM 612 C CA . HIS A 1 80 ? -5.773 -2.133 -7.825 1.00 92.06 80 HIS A CA 1
ATOM 613 C C . HIS A 1 80 ? -5.647 -3.315 -6.856 1.00 92.06 80 HIS A C 1
ATOM 615 O O . HIS A 1 80 ? -6.009 -4.438 -7.210 1.00 92.06 80 HIS A O 1
ATOM 621 N N . LEU A 1 81 ? -5.124 -3.079 -5.648 1.00 91.00 81 LEU A N 1
ATOM 622 C CA . LEU A 1 81 ? -4.937 -4.133 -4.644 1.00 91.00 81 LEU A CA 1
ATOM 623 C C . LEU A 1 81 ? -6.151 -4.239 -3.717 1.00 91.00 81 LEU A C 1
ATOM 625 O O . LEU A 1 81 ? -6.619 -5.342 -3.443 1.00 91.00 81 LEU A O 1
ATOM 629 N N . HIS A 1 82 ? -6.667 -3.106 -3.239 1.00 91.94 82 HIS A N 1
ATOM 630 C CA . HIS A 1 82 ? -7.835 -3.061 -2.364 1.00 91.94 82 HIS A CA 1
ATOM 631 C C . HIS A 1 82 ? -8.510 -1.687 -2.390 1.00 91.94 82 HIS A C 1
ATOM 633 O O . HIS A 1 82 ? -7.825 -0.672 -2.462 1.00 91.94 82 HIS A O 1
ATOM 639 N N . GLU A 1 83 ? -9.831 -1.663 -2.231 1.00 94.06 83 GLU A N 1
ATOM 640 C CA . GLU A 1 83 ? -10.619 -0.445 -2.044 1.00 94.06 83 GLU A CA 1
ATOM 641 C C . GLU A 1 83 ? -11.793 -0.718 -1.105 1.00 94.06 83 GLU A C 1
ATOM 643 O O . GLU A 1 83 ? -12.442 -1.767 -1.168 1.00 94.06 83 GLU A O 1
ATOM 648 N N . CYS A 1 84 ? -12.028 0.238 -0.212 1.00 91.69 84 CYS A N 1
ATOM 649 C CA . CYS A 1 84 ? -13.195 0.339 0.649 1.00 91.69 84 CYS A CA 1
ATOM 650 C C . CYS A 1 84 ? -13.428 1.815 1.009 1.00 91.69 84 CYS A C 1
ATOM 652 O O . CYS A 1 84 ? -12.585 2.666 0.729 1.00 91.69 84 CYS A O 1
ATOM 654 N N . ASP A 1 85 ? -14.519 2.113 1.716 1.00 91.06 85 ASP A N 1
ATOM 655 C CA . ASP A 1 85 ? -14.898 3.488 2.086 1.00 91.06 85 ASP A CA 1
ATOM 656 C C . ASP A 1 85 ? -13.849 4.245 2.920 1.00 91.06 85 ASP A C 1
ATOM 658 O O . ASP A 1 85 ? -13.900 5.468 3.024 1.00 91.06 85 ASP A O 1
ATOM 662 N N . ARG A 1 86 ? -12.924 3.523 3.568 1.00 89.81 86 ARG A N 1
ATOM 663 C CA . ARG A 1 86 ? -11.945 4.100 4.502 1.00 89.81 86 ARG A CA 1
ATOM 664 C C . ARG A 1 86 ? -10.548 4.228 3.915 1.00 89.81 86 ARG A C 1
ATOM 666 O O . ARG A 1 86 ? -9.820 5.141 4.289 1.00 89.81 86 ARG A O 1
ATOM 673 N N . PHE A 1 87 ? -10.153 3.304 3.044 1.00 92.38 87 PHE A N 1
ATOM 674 C CA . PHE A 1 87 ? -8.828 3.312 2.437 1.00 92.38 87 PHE A CA 1
ATOM 675 C C . PHE A 1 87 ? -8.800 2.524 1.128 1.00 92.38 87 PHE A C 1
ATOM 677 O O . PHE A 1 87 ? -9.532 1.549 0.938 1.00 92.38 87 PHE A O 1
ATOM 684 N N . SER A 1 88 ? -7.875 2.918 0.261 1.00 93.12 88 SER A N 1
ATOM 685 C CA . SER A 1 88 ? -7.520 2.209 -0.962 1.00 93.12 88 SER A CA 1
ATOM 686 C C . SER A 1 88 ? -6.023 1.927 -0.976 1.00 93.12 88 SER A C 1
ATOM 688 O O . SER A 1 88 ? -5.221 2.767 -0.566 1.00 93.12 88 SER A O 1
ATOM 690 N N . VAL A 1 89 ? -5.638 0.760 -1.479 1.00 93.12 89 VAL A N 1
ATOM 691 C CA . VAL A 1 89 ? -4.245 0.385 -1.718 1.00 93.12 89 VAL A CA 1
ATOM 692 C C . VAL A 1 89 ? -4.101 0.098 -3.205 1.00 93.12 89 VAL A C 1
ATOM 694 O O . VAL A 1 89 ? -4.757 -0.791 -3.752 1.00 93.12 89 VAL A O 1
ATOM 697 N N . SER A 1 90 ? -3.235 0.854 -3.864 1.00 91.56 90 SER A N 1
ATOM 698 C CA . SER A 1 90 ? -2.968 0.721 -5.292 1.00 91.56 90 SER A CA 1
ATOM 699 C C . SER A 1 90 ? -1.499 0.981 -5.576 1.00 91.56 90 SER A C 1
ATOM 701 O O . SER A 1 90 ? -0.904 1.866 -4.963 1.00 91.56 90 SER A O 1
ATOM 703 N N . ASP A 1 91 ? -0.947 0.249 -6.535 1.00 91.38 91 ASP A N 1
ATOM 704 C CA . ASP A 1 91 ? 0.375 0.510 -7.101 1.00 91.38 91 ASP A CA 1
ATOM 705 C C . ASP A 1 91 ? 0.217 1.150 -8.487 1.00 91.38 91 ASP A C 1
ATOM 707 O O . ASP A 1 91 ? -0.801 0.954 -9.164 1.00 91.38 91 ASP A O 1
ATOM 711 N N . TYR A 1 92 ? 1.206 1.927 -8.915 1.00 89.50 92 TYR A N 1
ATOM 712 C CA . TYR A 1 92 ? 1.268 2.435 -10.276 1.00 89.50 92 TYR A CA 1
ATOM 713 C C . TYR A 1 92 ? 2.683 2.300 -10.823 1.00 89.50 92 TYR A C 1
ATOM 715 O O . TYR A 1 92 ? 3.671 2.573 -10.145 1.00 89.50 92 TYR A O 1
ATOM 723 N N . TYR A 1 93 ? 2.779 1.929 -12.094 1.00 86.00 93 TYR A N 1
ATOM 724 C CA . TYR A 1 93 ? 4.057 1.799 -12.778 1.00 86.00 93 TYR A CA 1
ATOM 725 C C . TYR A 1 93 ? 3.953 2.282 -14.221 1.00 86.00 93 TYR A C 1
ATOM 727 O O . TYR A 1 93 ? 2.894 2.256 -14.850 1.00 86.00 93 TYR A O 1
ATOM 735 N N . HIS A 1 94 ? 5.079 2.726 -14.767 1.00 83.00 94 HIS A N 1
ATOM 736 C CA . HIS A 1 94 ? 5.179 3.072 -16.176 1.00 83.00 94 HIS A CA 1
ATOM 737 C C . HIS A 1 94 ? 5.395 1.805 -17.010 1.00 83.00 94 HIS A C 1
ATOM 739 O O . HIS A 1 94 ? 6.417 1.130 -16.877 1.00 83.00 94 HIS A O 1
ATOM 745 N N . GLN A 1 95 ? 4.447 1.484 -17.890 1.00 72.94 95 GLN A N 1
ATOM 746 C CA . GLN A 1 95 ? 4.583 0.362 -18.811 1.00 72.94 95 GLN A CA 1
ATOM 747 C C . GLN A 1 95 ? 5.520 0.740 -19.956 1.00 72.94 95 GLN A C 1
ATOM 749 O O . GLN A 1 95 ? 5.262 1.679 -20.709 1.00 72.94 95 GLN A O 1
ATOM 754 N N . LYS A 1 96 ? 6.575 -0.052 -20.135 1.00 67.69 96 LYS A N 1
ATOM 755 C CA . LYS A 1 96 ? 7.409 0.010 -21.333 1.00 67.69 96 LYS A CA 1
ATOM 756 C C . LYS A 1 96 ? 6.580 -0.438 -22.547 1.00 67.69 96 LYS A C 1
ATOM 758 O O . LYS A 1 96 ? 6.038 -1.547 -22.513 1.00 67.69 96 LYS A O 1
ATOM 763 N N . CYS A 1 97 ? 6.460 0.433 -23.551 1.00 56.84 97 CYS A N 1
ATOM 764 C CA . CYS A 1 97 ? 5.976 0.081 -24.889 1.00 56.84 97 CYS A CA 1
ATOM 765 C C . CYS A 1 97 ? 7.031 -0.726 -25.649 1.00 56.84 97 CYS A C 1
ATOM 767 O O . CYS A 1 97 ? 8.239 -0.440 -25.455 1.00 56.84 97 CYS A O 1
#

Radius of gyration: 18.08 Å; Cα contacts (8 Å, |Δi|>4): 76; chains: 1; bounding box: 33×35×50 Å

Sequence (97 aa):
MPVVQKLYDACKESFSATGPVSEEALEKVHAILDQMKPSNVGLEQEAQLARQWKGSINGTNGRKGRNGSLQYPPTIKYLHLHECDRFSVSDYYHQKC

Organism: NCBI:txid889485

Mean predicted aligned error: 8.98 Å